Protein AF-A0A351KW74-F1 (afdb_monomer_lite)

Sequence (86 aa):
MTRFNR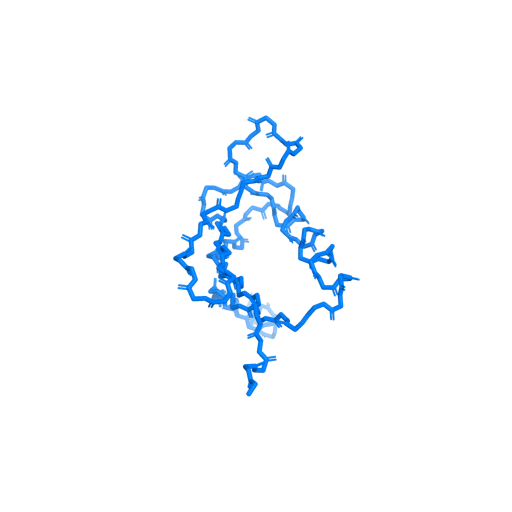FIGIDYSGAATPVTPLPGLRIFEARGVESPLEVRPEKNLARHWTRQGVAEWILDAVLTGEPLLIGIDHGFSFPATYFDRY

Foldseek 3Di:
DDLAFKEKEWQDDPDDDQADFDPSTWIWMDGHPDDTDTDAQPPDPDRGDGNVSVVVVVVVVVVVVGSYDYHYPDDDDPDPVVVVVD

pLDDT: mean 90.61, std 9.75, range [54.31, 98.0]

Structure (mmCIF, N/CA/C/O backbone):
data_AF-A0A351KW74-F1
#
_entry.id   AF-A0A351KW74-F1
#
loop_
_atom_site.group_PDB
_atom_site.id
_atom_site.type_symbol
_atom_site.label_atom_id
_atom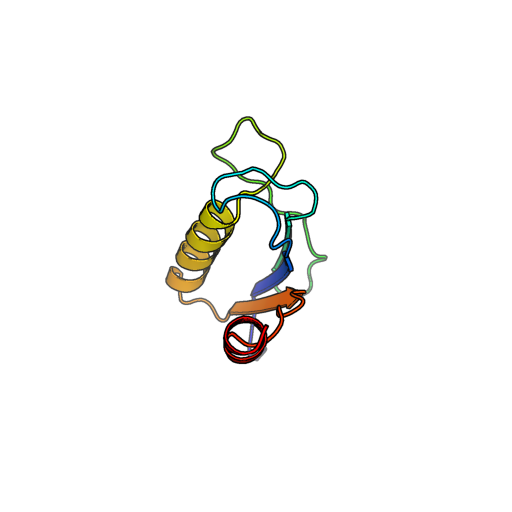_site.label_alt_id
_atom_site.label_comp_id
_atom_site.label_asym_id
_atom_site.label_entity_id
_atom_site.label_seq_id
_atom_site.pdbx_PDB_ins_code
_atom_site.Cartn_x
_atom_site.Cartn_y
_atom_site.Cartn_z
_atom_site.occupancy
_atom_site.B_iso_or_equiv
_atom_site.auth_seq_id
_atom_site.auth_comp_id
_atom_site.auth_asym_id
_atom_site.auth_atom_id
_atom_site.pdbx_PDB_model_num
ATOM 1 N N . MET A 1 1 ? -21.548 2.897 15.523 1.00 55.41 1 MET A N 1
ATOM 2 C CA . MET A 1 1 ? -20.256 2.190 15.371 1.00 55.41 1 MET A CA 1
ATOM 3 C C . MET A 1 1 ? -19.711 2.503 13.989 1.00 55.41 1 MET A C 1
ATOM 5 O O . MET A 1 1 ? -20.486 2.462 13.041 1.00 55.41 1 MET A O 1
ATOM 9 N N . THR A 1 2 ? -18.437 2.873 13.866 1.00 68.38 2 THR A N 1
ATOM 10 C CA . THR A 1 2 ? -17.796 3.072 12.558 1.00 68.38 2 THR A CA 1
ATOM 11 C C . THR A 1 2 ? -17.489 1.708 11.933 1.00 68.38 2 THR A C 1
ATOM 13 O O . THR A 1 2 ? -17.033 0.801 12.623 1.00 68.38 2 THR A O 1
ATOM 16 N N . ARG A 1 3 ? -17.783 1.534 10.637 1.00 88.56 3 ARG A N 1
ATOM 17 C CA . ARG A 1 3 ? -17.582 0.258 9.915 1.00 88.56 3 ARG A CA 1
ATOM 18 C C . ARG A 1 3 ? -16.102 -0.083 9.712 1.00 88.56 3 ARG A C 1
ATOM 20 O O . ARG A 1 3 ? -15.773 -1.251 9.561 1.00 88.56 3 ARG A O 1
ATOM 27 N N . PHE A 1 4 ? -15.246 0.933 9.723 1.00 93.69 4 PHE A N 1
ATOM 28 C CA . PHE A 1 4 ? -13.797 0.835 9.601 1.00 93.69 4 PHE A CA 1
ATOM 29 C C . PHE A 1 4 ? -13.151 1.745 10.648 1.00 93.69 4 PHE A C 1
ATOM 31 O O . PHE A 1 4 ? -13.734 2.767 11.027 1.00 93.69 4 PHE A O 1
ATOM 38 N N . ASN A 1 5 ? -11.975 1.363 11.133 1.00 93.50 5 ASN A N 1
ATOM 39 C CA . ASN A 1 5 ? -11.188 2.137 12.099 1.00 93.50 5 ASN A CA 1
ATOM 40 C C . ASN A 1 5 ? -9.742 2.375 11.638 1.00 93.50 5 ASN A C 1
ATOM 42 O O . ASN A 1 5 ? -9.045 3.182 12.253 1.00 93.50 5 ASN A O 1
ATOM 46 N N . ARG A 1 6 ? -9.323 1.724 10.551 1.00 96.12 6 ARG A N 1
ATOM 47 C CA . ARG A 1 6 ? -8.034 1.901 9.891 1.00 96.12 6 ARG A CA 1
ATOM 48 C C . ARG A 1 6 ? -8.260 2.191 8.413 1.00 96.12 6 ARG A C 1
ATOM 50 O O . ARG A 1 6 ? -9.064 1.524 7.758 1.00 96.12 6 ARG A O 1
ATOM 57 N N . PHE A 1 7 ? -7.548 3.183 7.901 1.00 97.50 7 PHE A N 1
ATOM 58 C CA . PHE A 1 7 ? -7.653 3.647 6.525 1.00 97.50 7 PHE A CA 1
ATOM 59 C C . PHE A 1 7 ? -6.259 3.730 5.928 1.00 97.50 7 PHE A C 1
ATOM 61 O O . PHE A 1 7 ? -5.380 4.354 6.516 1.00 97.50 7 PHE A O 1
ATOM 68 N N . ILE A 1 8 ? -6.065 3.116 4.768 1.00 98.00 8 ILE A N 1
ATOM 69 C CA . ILE A 1 8 ? -4.794 3.119 4.046 1.00 98.00 8 ILE A CA 1
ATOM 70 C C . ILE A 1 8 ? -5.039 3.729 2.668 1.00 98.00 8 ILE A C 1
ATOM 72 O O . ILE A 1 8 ? -5.870 3.233 1.910 1.00 98.00 8 ILE A O 1
ATOM 76 N N . GLY A 1 9 ? -4.325 4.804 2.349 1.00 97.69 9 GLY A N 1
ATOM 77 C CA . GLY A 1 9 ? -4.290 5.416 1.023 1.00 97.69 9 GLY A CA 1
ATOM 78 C C . GLY A 1 9 ? -2.958 5.134 0.338 1.00 97.69 9 GLY A C 1
ATOM 79 O O . GLY A 1 9 ? -1.905 5.277 0.962 1.00 97.69 9 GLY A O 1
ATOM 80 N N . ILE A 1 10 ? -3.000 4.733 -0.932 1.00 97.31 10 ILE A N 1
ATOM 81 C CA . ILE A 1 10 ? -1.812 4.361 -1.705 1.00 97.31 10 ILE A CA 1
ATOM 82 C C . ILE A 1 10 ? -1.793 5.127 -3.024 1.00 97.31 10 ILE A C 1
ATOM 84 O O . ILE A 1 10 ? -2.687 4.945 -3.843 1.00 97.31 10 ILE A O 1
ATOM 88 N N . ASP A 1 11 ? -0.752 5.931 -3.230 1.00 95.81 11 ASP A N 1
ATOM 89 C CA . ASP A 1 11 ? -0.368 6.438 -4.553 1.00 95.81 11 ASP A CA 1
ATOM 90 C C . ASP A 1 11 ? 0.484 5.353 -5.217 1.00 95.81 11 ASP A C 1
ATOM 92 O O . ASP A 1 11 ? 1.583 5.043 -4.734 1.00 95.81 11 ASP A O 1
ATOM 96 N N . TYR A 1 12 ? -0.075 4.680 -6.227 1.00 94.69 12 TYR A N 1
ATOM 97 C CA . TYR A 1 12 ? 0.489 3.453 -6.774 1.00 94.69 12 TYR A CA 1
ATOM 98 C C . TYR A 1 12 ? 1.167 3.681 -8.125 1.00 94.69 12 TYR A C 1
ATOM 100 O O . TYR A 1 12 ? 0.527 3.826 -9.166 1.00 94.69 12 TYR A O 1
ATOM 108 N N . SER A 1 13 ? 2.495 3.568 -8.142 1.00 92.00 13 SER A N 1
ATOM 109 C CA . SER A 1 13 ? 3.270 3.537 -9.382 1.00 92.00 13 SER A CA 1
ATOM 110 C C . SER A 1 13 ? 3.482 2.110 -9.899 1.00 92.00 13 SER A C 1
ATOM 112 O O . SER A 1 13 ? 4.128 1.286 -9.252 1.00 92.00 13 SER A O 1
ATOM 114 N N . GLY A 1 14 ? 3.000 1.838 -11.117 1.00 89.69 14 GLY A N 1
ATOM 115 C CA . GLY A 1 14 ? 3.226 0.585 -11.852 1.00 89.69 14 GLY A CA 1
ATOM 116 C C . GLY A 1 14 ? 4.573 0.491 -12.587 1.00 89.69 14 GLY A C 1
ATOM 117 O O . GLY A 1 14 ? 4.784 -0.454 -13.345 1.00 89.69 14 GLY A O 1
ATOM 118 N N . ALA A 1 15 ? 5.473 1.462 -12.405 1.00 90.12 15 ALA A N 1
ATOM 119 C CA . ALA A 1 15 ? 6.735 1.536 -13.136 1.00 90.12 15 ALA A CA 1
ATOM 120 C C . ALA A 1 15 ? 7.729 0.420 -12.751 1.00 90.12 15 ALA A C 1
ATOM 122 O O . ALA A 1 15 ? 7.652 -0.186 -11.679 1.00 90.12 15 ALA A O 1
ATOM 123 N N . ALA A 1 16 ? 8.713 0.198 -13.629 1.00 92.94 16 ALA A N 1
ATOM 124 C CA . ALA A 1 16 ? 9.863 -0.685 -13.412 1.00 92.94 16 ALA A CA 1
ATOM 125 C C . ALA A 1 16 ? 9.492 -2.103 -12.919 1.00 92.94 16 ALA A C 1
ATOM 127 O O . ALA A 1 16 ? 8.415 -2.621 -13.214 1.00 92.94 16 ALA A O 1
ATOM 128 N N . THR A 1 17 ? 10.401 -2.772 -12.205 1.00 93.88 17 THR A N 1
ATOM 129 C CA . THR A 1 17 ? 10.180 -4.134 -11.691 1.00 93.88 17 THR A CA 1
ATOM 130 C C . THR A 1 17 ? 9.487 -4.115 -10.320 1.00 93.88 17 THR A C 1
ATOM 132 O O . THR A 1 17 ? 9.549 -3.099 -9.624 1.00 93.88 17 THR A O 1
ATOM 135 N N . PRO A 1 18 ? 8.860 -5.221 -9.877 1.00 94.38 18 PRO A N 1
ATOM 136 C CA . PRO A 1 18 ? 8.206 -5.281 -8.565 1.00 94.38 18 PRO A CA 1
ATOM 137 C C . PRO A 1 18 ? 9.126 -5.009 -7.363 1.00 94.38 18 PRO A C 1
ATOM 139 O O . PRO A 1 18 ? 8.640 -4.590 -6.313 1.00 94.38 18 PRO A O 1
ATOM 142 N N . VAL A 1 19 ? 10.438 -5.221 -7.521 1.00 94.06 19 VAL A N 1
ATOM 143 C CA . VAL A 1 19 ? 11.464 -5.050 -6.475 1.00 94.06 19 VAL A CA 1
ATOM 144 C C . VAL A 1 19 ? 12.225 -3.726 -6.581 1.00 94.06 19 VAL A C 1
ATOM 146 O O . VAL A 1 19 ? 13.055 -3.424 -5.729 1.00 94.06 19 VAL A O 1
ATOM 149 N N . THR A 1 20 ? 11.958 -2.917 -7.609 1.00 94.12 20 THR A N 1
ATOM 150 C CA . THR A 1 20 ? 12.572 -1.592 -7.753 1.00 94.12 20 THR A CA 1
ATOM 151 C C . THR A 1 20 ? 11.925 -0.614 -6.763 1.00 94.12 20 THR A C 1
ATOM 153 O O . THR A 1 20 ? 10.697 -0.509 -6.753 1.00 94.12 20 THR A O 1
ATOM 156 N N . PRO A 1 21 ? 12.698 0.121 -5.938 1.00 93.62 21 PRO A N 1
ATOM 157 C CA . PRO A 1 21 ? 12.149 1.182 -5.096 1.00 93.62 21 PRO A CA 1
ATOM 158 C C . PRO A 1 21 ? 11.653 2.357 -5.948 1.00 93.62 21 PRO A C 1
ATOM 160 O O . PRO A 1 21 ? 12.388 2.843 -6.809 1.00 93.62 21 PRO A O 1
ATOM 163 N N . LEU A 1 22 ? 10.430 2.835 -5.704 1.00 94.31 22 LEU A N 1
ATOM 164 C CA . LEU A 1 22 ? 9.780 3.870 -6.513 1.00 94.31 22 LEU A CA 1
ATOM 165 C C . LEU A 1 22 ? 9.432 5.111 -5.675 1.00 94.31 22 LEU A C 1
ATOM 167 O O . LEU A 1 22 ? 8.700 4.999 -4.691 1.00 94.31 22 LEU A O 1
ATOM 171 N N . PRO A 1 23 ? 9.885 6.318 -6.065 1.00 92.31 23 PRO A N 1
ATOM 172 C CA . PRO A 1 23 ? 9.537 7.547 -5.352 1.00 92.31 23 PRO A CA 1
ATOM 173 C C . PRO A 1 23 ? 8.047 7.895 -5.440 1.00 92.31 23 PRO A C 1
ATOM 175 O O . PRO A 1 23 ? 7.520 8.506 -4.515 1.00 92.31 23 PRO A O 1
ATOM 178 N N . GLY A 1 24 ? 7.378 7.481 -6.520 1.00 91.62 24 GLY A N 1
ATOM 179 C CA . GLY A 1 24 ? 5.930 7.612 -6.711 1.00 91.62 24 GLY A CA 1
ATOM 180 C C . GLY A 1 24 ? 5.121 6.446 -6.144 1.00 91.62 24 GLY A C 1
ATOM 181 O O . GLY A 1 24 ? 4.003 6.230 -6.579 1.00 91.62 24 GLY A O 1
ATOM 182 N N . LEU A 1 25 ? 5.697 5.636 -5.249 1.00 94.50 25 LEU A N 1
ATOM 183 C CA . LEU A 1 25 ? 4.955 4.628 -4.498 1.00 94.50 25 LEU A CA 1
ATOM 184 C C . LEU A 1 25 ? 4.912 5.061 -3.032 1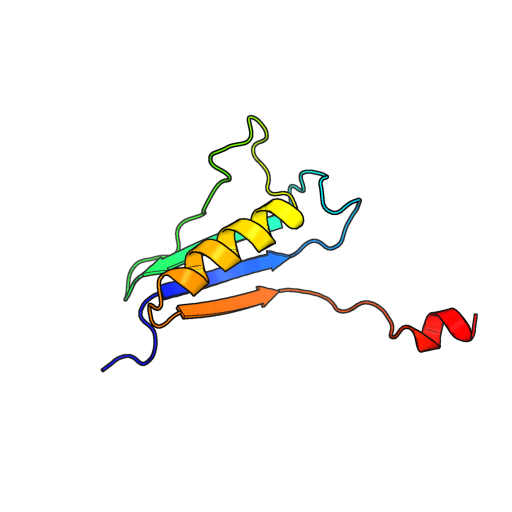.00 94.50 25 LEU A C 1
ATOM 186 O O . LEU A 1 25 ? 5.927 5.008 -2.327 1.00 94.50 25 LEU A O 1
ATOM 190 N N . ARG A 1 26 ? 3.756 5.566 -2.594 1.00 95.56 26 ARG A N 1
ATOM 191 C CA . ARG A 1 26 ? 3.577 6.204 -1.280 1.00 95.56 26 ARG A CA 1
ATOM 192 C C . ARG A 1 26 ? 2.391 5.592 -0.551 1.00 95.56 26 ARG A C 1
ATOM 194 O O . A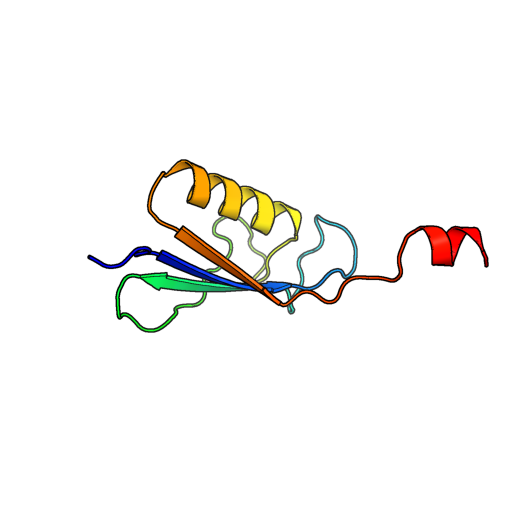RG A 1 26 ? 1.376 5.294 -1.169 1.00 95.56 26 ARG A O 1
ATOM 201 N N . ILE A 1 27 ? 2.524 5.442 0.763 1.00 96.88 27 ILE A N 1
ATOM 202 C CA . ILE A 1 27 ? 1.472 4.915 1.635 1.00 96.88 27 ILE A CA 1
ATOM 203 C C . ILE A 1 27 ? 1.199 5.933 2.733 1.00 96.88 27 ILE A C 1
ATOM 205 O O . ILE A 1 27 ? 2.132 6.424 3.370 1.00 96.88 27 ILE A O 1
ATOM 209 N N . PHE A 1 28 ? -0.076 6.203 2.978 1.00 97.25 28 PHE A N 1
ATOM 210 C CA . PHE A 1 28 ? -0.544 6.981 4.115 1.00 97.25 28 PHE A CA 1
ATOM 211 C C . PHE A 1 28 ? -1.557 6.168 4.910 1.00 97.25 28 PHE A C 1
ATOM 213 O O . PHE A 1 28 ? -2.427 5.520 4.332 1.00 97.25 28 PHE A O 1
ATOM 220 N N . GLU A 1 29 ? -1.454 6.216 6.232 1.00 97.69 29 GLU A N 1
ATOM 221 C CA . GLU A 1 29 ? -2.371 5.546 7.147 1.00 97.69 29 GLU A CA 1
ATOM 222 C C . GLU A 1 29 ? -3.031 6.562 8.077 1.00 97.69 29 GLU A C 1
ATOM 224 O O . GLU A 1 29 ? -2.359 7.426 8.634 1.00 97.69 29 GLU A O 1
ATOM 229 N N . ALA A 1 30 ? -4.339 6.426 8.278 1.00 97.06 30 ALA A N 1
ATOM 230 C CA . ALA A 1 30 ? -5.077 7.106 9.334 1.00 97.06 30 ALA A CA 1
ATOM 231 C C . ALA A 1 30 ? -5.811 6.083 10.205 1.00 97.06 30 ALA A C 1
ATOM 233 O O . ALA A 1 30 ? -6.308 5.063 9.712 1.00 97.06 30 ALA A O 1
ATOM 234 N N . ARG A 1 31 ? -5.922 6.377 11.503 1.00 94.94 31 ARG A N 1
ATOM 235 C CA . ARG A 1 31 ? -6.678 5.570 12.466 1.00 94.94 31 ARG A CA 1
ATOM 236 C C . ARG A 1 31 ? -7.750 6.424 13.132 1.00 94.94 31 ARG A C 1
ATOM 238 O O . ARG A 1 31 ? -7.489 7.521 13.612 1.00 94.94 31 ARG A O 1
ATOM 245 N N . GLY A 1 32 ? -8.985 5.929 13.142 1.00 89.62 32 GLY A N 1
ATOM 246 C CA . GLY A 1 32 ? -10.131 6.658 13.688 1.00 89.62 32 GLY A CA 1
ATOM 247 C C . GLY A 1 32 ? -10.338 8.022 13.020 1.00 89.62 32 GLY A C 1
ATOM 248 O O . GLY A 1 32 ? -10.715 8.086 11.854 1.00 89.62 32 GLY A O 1
ATOM 249 N N . VAL A 1 33 ? -10.129 9.097 13.784 1.00 88.69 33 VAL A N 1
ATOM 250 C CA . VAL A 1 33 ? -10.289 10.500 13.348 1.00 88.69 33 VAL A CA 1
ATOM 251 C C . VAL A 1 33 ? -8.954 11.239 13.210 1.00 88.69 33 VAL A C 1
ATOM 253 O O . VAL A 1 33 ? -8.933 12.456 13.030 1.00 88.69 33 VAL A O 1
ATOM 256 N N . GLU A 1 34 ? -7.838 10.524 13.340 1.00 92.50 34 GLU A N 1
ATOM 257 C CA . GLU A 1 34 ? -6.504 11.104 13.237 1.00 92.50 34 GLU A CA 1
ATOM 258 C C . GLU A 1 34 ? -6.179 11.497 11.793 1.00 92.50 34 GLU A C 1
ATOM 260 O O . GLU A 1 34 ? -6.707 10.937 10.828 1.00 92.50 34 GLU A O 1
ATOM 265 N N . SER A 1 35 ? -5.289 12.479 11.642 1.00 94.56 35 SER A N 1
ATOM 266 C CA . SER A 1 35 ? -4.786 12.861 10.321 1.00 94.56 35 SER A CA 1
ATOM 267 C C . SER A 1 35 ? -3.910 11.747 9.734 1.00 94.56 35 SER A C 1
ATOM 269 O O . SER A 1 35 ? -3.163 11.120 10.487 1.00 94.56 35 SER A O 1
ATOM 271 N N . PRO A 1 36 ? -3.946 11.517 8.408 1.00 96.44 36 PRO A N 1
ATOM 272 C CA . PRO A 1 36 ? -3.100 10.512 7.782 1.00 96.44 36 PRO A CA 1
ATOM 273 C C . PRO A 1 36 ? -1.610 10.812 7.968 1.00 96.44 36 PRO A C 1
ATOM 275 O O . PRO A 1 36 ? -1.159 11.933 7.724 1.00 96.44 36 PRO A O 1
ATOM 278 N N . LEU A 1 37 ? -0.841 9.792 8.338 1.00 96.56 37 LEU A N 1
ATOM 279 C CA . LEU A 1 37 ? 0.614 9.838 8.433 1.00 96.56 37 LEU A CA 1
ATOM 280 C C . LEU A 1 37 ? 1.241 8.977 7.343 1.00 96.56 37 LEU A C 1
ATOM 282 O O . LEU A 1 37 ? 0.734 7.910 6.999 1.00 96.56 37 LEU A O 1
ATOM 286 N N . GLU A 1 38 ? 2.361 9.441 6.797 1.00 95.62 38 GLU A N 1
ATOM 287 C CA . GLU A 1 38 ? 3.100 8.664 5.810 1.00 95.62 38 GLU A CA 1
ATOM 288 C C . GLU A 1 38 ? 3.773 7.452 6.463 1.00 95.62 38 GLU A C 1
ATOM 290 O O . GLU A 1 38 ? 4.544 7.597 7.414 1.00 95.62 38 GLU A O 1
ATOM 295 N N . VAL A 1 39 ? 3.553 6.269 5.891 1.00 94.94 39 VAL A N 1
ATOM 296 C CA . VAL A 1 39 ? 4.218 5.032 6.304 1.00 94.94 39 VAL A CA 1
ATOM 297 C C . VAL A 1 39 ? 5.427 4.790 5.404 1.00 94.94 39 VAL A C 1
ATOM 299 O O . VAL A 1 39 ? 5.335 4.829 4.173 1.00 94.94 39 VAL A O 1
ATOM 302 N N . ARG A 1 40 ? 6.587 4.541 6.016 1.00 91.88 40 ARG A N 1
ATOM 303 C CA . ARG A 1 40 ? 7.859 4.275 5.329 1.00 91.88 40 ARG A CA 1
ATOM 304 C C . ARG A 1 40 ? 8.255 2.804 5.488 1.00 91.88 40 ARG A C 1
ATOM 306 O O . ARG A 1 40 ? 7.906 2.202 6.500 1.00 91.88 40 ARG A O 1
ATOM 313 N N . PRO A 1 41 ? 8.989 2.221 4.525 1.00 89.19 41 PRO A N 1
ATOM 314 C CA . PRO A 1 41 ? 9.459 0.849 4.654 1.00 89.19 41 PRO A CA 1
ATOM 315 C C . PRO A 1 41 ? 10.475 0.740 5.799 1.00 89.19 41 PRO A C 1
ATOM 317 O O . PRO A 1 41 ? 11.482 1.443 5.800 1.00 89.19 41 PRO A O 1
ATOM 320 N N . GLU A 1 42 ? 10.235 -0.159 6.755 1.00 76.50 42 GLU A N 1
ATOM 321 C CA . GLU A 1 42 ? 11.121 -0.358 7.915 1.00 76.50 42 GLU A CA 1
ATOM 322 C C . GLU A 1 42 ? 12.456 -1.022 7.537 1.00 76.50 42 GLU A C 1
ATOM 324 O O . GLU A 1 42 ? 13.498 -0.726 8.117 1.00 76.50 42 GLU A O 1
ATOM 329 N N . LYS A 1 43 ? 12.422 -1.945 6.564 1.00 62.41 43 LYS A N 1
ATOM 330 C CA . LYS A 1 43 ? 13.518 -2.892 6.277 1.00 62.41 43 LYS A CA 1
ATOM 331 C C . LYS A 1 43 ? 14.489 -2.450 5.183 1.00 62.41 43 LYS A C 1
ATOM 333 O O . LYS A 1 43 ? 15.447 -3.167 4.908 1.00 62.41 43 LYS A O 1
ATOM 338 N N . ASN A 1 44 ? 14.262 -1.307 4.541 1.00 54.31 44 ASN A N 1
ATOM 339 C CA . ASN A 1 44 ? 15.085 -0.868 3.419 1.00 54.31 44 ASN A CA 1
ATOM 340 C C . ASN A 1 44 ? 15.824 0.428 3.766 1.00 54.31 44 ASN A C 1
ATOM 342 O O . ASN A 1 44 ? 15.209 1.425 4.122 1.00 54.31 44 ASN A O 1
ATOM 346 N N . LEU A 1 45 ? 17.147 0.446 3.568 1.00 55.56 45 LEU A N 1
ATOM 347 C CA . LEU A 1 45 ? 17.946 1.685 3.558 1.00 55.56 45 LEU A CA 1
ATOM 348 C C . LEU A 1 45 ? 17.457 2.676 2.478 1.00 55.56 45 LEU A C 1
ATOM 350 O O . LEU A 1 45 ? 17.796 3.859 2.501 1.00 55.56 45 LEU A O 1
ATOM 354 N N . ALA A 1 46 ? 16.664 2.193 1.517 1.00 61.84 46 ALA A N 1
ATOM 355 C CA . ALA A 1 46 ? 15.988 3.007 0.525 1.00 61.84 46 ALA A CA 1
ATOM 356 C C . ALA A 1 46 ? 14.775 3.731 1.135 1.00 61.84 46 ALA A C 1
ATOM 358 O O . ALA A 1 46 ? 13.872 3.114 1.688 1.00 61.84 46 ALA A O 1
ATOM 359 N N . ARG A 1 47 ? 14.696 5.051 0.928 1.00 81.50 47 ARG A N 1
ATOM 360 C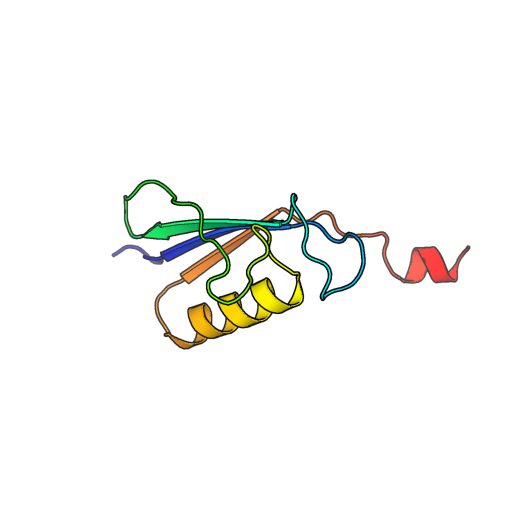 CA . ARG A 1 47 ? 13.575 5.916 1.358 1.00 81.50 47 ARG A CA 1
ATOM 361 C C . ARG A 1 47 ? 12.210 5.573 0.727 1.00 81.50 47 ARG A C 1
ATOM 363 O O . ARG A 1 47 ? 11.224 6.248 1.036 1.00 81.50 47 ARG A O 1
ATOM 370 N N . HIS A 1 48 ? 12.150 4.597 -0.178 1.00 91.56 48 HIS A N 1
ATOM 371 C CA . HIS A 1 48 ? 11.036 4.365 -1.094 1.00 91.56 48 HIS A CA 1
ATOM 372 C C . HIS A 1 48 ? 10.554 2.919 -1.067 1.00 91.56 48 HIS A C 1
ATOM 374 O O . HIS A 1 48 ? 11.340 1.988 -0.894 1.00 91.56 48 HIS A O 1
ATOM 380 N N . TRP A 1 49 ? 9.253 2.748 -1.279 1.00 95.19 49 TRP A N 1
ATOM 381 C CA . TRP A 1 49 ? 8.607 1.447 -1.341 1.00 95.19 49 TRP A CA 1
ATOM 382 C C . TRP A 1 49 ? 8.924 0.714 -2.645 1.00 95.19 49 TRP A C 1
ATOM 384 O O . TRP A 1 49 ? 9.078 1.332 -3.698 1.00 95.19 49 TRP A O 1
ATOM 394 N N . THR A 1 50 ? 8.965 -0.615 -2.578 1.00 94.75 50 THR A N 1
ATOM 395 C CA . THR A 1 50 ? 8.856 -1.502 -3.746 1.00 94.75 50 THR A CA 1
ATOM 396 C C . THR A 1 50 ? 7.418 -2.011 -3.834 1.00 94.75 50 THR A C 1
ATOM 398 O O . THR A 1 50 ? 6.742 -2.111 -2.809 1.00 94.75 50 THR A O 1
ATOM 401 N N . ARG A 1 51 ? 6.930 -2.374 -5.027 1.00 94.94 51 ARG A N 1
ATOM 402 C CA . ARG A 1 51 ? 5.564 -2.921 -5.169 1.00 94.94 51 ARG A CA 1
ATOM 403 C C . ARG A 1 51 ? 5.382 -4.220 -4.387 1.00 94.94 51 ARG A C 1
ATOM 405 O O . ARG A 1 51 ? 4.331 -4.420 -3.786 1.00 94.94 51 ARG A O 1
ATOM 412 N N . GLN A 1 52 ? 6.412 -5.066 -4.352 1.00 95.19 52 GLN A N 1
ATOM 413 C CA . GLN A 1 52 ? 6.412 -6.269 -3.521 1.00 95.19 52 GLN A CA 1
ATOM 414 C C . GLN A 1 52 ? 6.310 -5.926 -2.027 1.00 95.19 52 GLN A C 1
ATOM 416 O O . GLN A 1 52 ? 5.465 -6.486 -1.338 1.00 95.19 52 GLN A O 1
ATOM 421 N N . GLY A 1 53 ? 7.099 -4.962 -1.542 1.00 94.94 53 GLY A N 1
ATOM 422 C CA . GLY A 1 53 ? 7.067 -4.554 -0.137 1.00 94.94 53 GLY A CA 1
ATOM 423 C C . GLY A 1 53 ? 5.726 -3.941 0.275 1.00 94.94 53 GLY A C 1
ATOM 424 O O . GLY A 1 53 ? 5.266 -4.181 1.385 1.00 94.94 53 GLY A O 1
ATOM 425 N N . VAL A 1 54 ? 5.061 -3.207 -0.628 1.00 95.06 54 VAL A N 1
ATOM 426 C CA . VAL A 1 54 ? 3.682 -2.739 -0.404 1.00 95.06 54 VAL A CA 1
ATOM 427 C C . VAL A 1 54 ? 2.723 -3.919 -0.260 1.00 95.06 54 VAL A C 1
ATOM 429 O O . VAL A 1 54 ? 1.909 -3.922 0.657 1.00 95.06 54 VAL A O 1
ATOM 432 N N . ALA A 1 55 ? 2.811 -4.924 -1.136 1.00 95.75 55 ALA A N 1
ATOM 433 C CA . ALA A 1 55 ? 1.931 -6.091 -1.083 1.00 95.75 55 ALA A CA 1
ATOM 434 C C . ALA A 1 55 ? 2.113 -6.900 0.213 1.00 95.75 55 ALA A C 1
ATOM 436 O O . ALA A 1 55 ? 1.125 -7.280 0.835 1.00 95.75 55 ALA A O 1
ATOM 437 N N . GLU A 1 56 ? 3.358 -7.113 0.641 1.00 95.94 56 GLU A N 1
ATOM 438 C CA . GLU A 1 56 ? 3.687 -7.786 1.904 1.00 95.94 56 GLU A CA 1
ATOM 439 C C . GLU A 1 56 ? 3.175 -6.989 3.113 1.00 95.94 56 GLU A C 1
ATOM 441 O O . GLU A 1 56 ? 2.508 -7.541 3.982 1.00 95.94 56 GLU A O 1
ATOM 446 N N . TRP A 1 57 ? 3.386 -5.670 3.132 1.00 95.56 57 TRP A N 1
ATOM 447 C CA . TRP A 1 57 ? 2.909 -4.815 4.222 1.00 95.56 57 TRP A CA 1
ATOM 448 C C . TRP A 1 57 ? 1.373 -4.755 4.303 1.00 95.56 57 TRP A C 1
ATOM 450 O O . TRP A 1 57 ? 0.802 -4.782 5.394 1.00 95.56 57 TRP A O 1
ATOM 460 N N . ILE A 1 58 ? 0.682 -4.717 3.157 1.00 96.06 58 ILE A N 1
ATOM 461 C CA . ILE A 1 58 ? -0.785 -4.814 3.108 1.00 96.06 58 ILE A CA 1
ATOM 462 C C . ILE A 1 58 ? -1.253 -6.175 3.620 1.00 96.06 58 ILE A C 1
ATOM 464 O O . ILE A 1 58 ? -2.244 -6.234 4.344 1.00 96.06 58 ILE A O 1
ATOM 468 N N . LEU A 1 59 ? -0.569 -7.262 3.250 1.00 96.94 59 LEU A N 1
ATOM 469 C CA . LEU A 1 59 ? -0.911 -8.599 3.728 1.00 96.94 59 LEU A CA 1
ATOM 470 C C . LEU A 1 59 ? -0.849 -8.651 5.257 1.00 96.94 59 LEU A C 1
ATOM 472 O O . LEU A 1 59 ? -1.824 -9.065 5.881 1.00 96.94 59 LEU A O 1
ATOM 476 N N . ASP A 1 60 ? 0.229 -8.146 5.854 1.00 95.94 60 ASP A N 1
ATOM 477 C CA . ASP A 1 60 ? 0.365 -8.057 7.310 1.00 95.94 60 ASP A CA 1
ATOM 478 C C . ASP A 1 60 ? -0.759 -7.209 7.929 1.00 95.94 60 ASP A C 1
ATOM 480 O O . ASP A 1 60 ? -1.346 -7.595 8.941 1.00 95.94 60 ASP A O 1
ATOM 484 N N . ALA A 1 61 ? -1.121 -6.085 7.297 1.00 95.25 61 ALA A N 1
ATOM 485 C CA . ALA A 1 61 ? -2.216 -5.226 7.742 1.00 95.25 61 ALA A CA 1
ATOM 486 C C . ALA A 1 61 ? -3.593 -5.911 7.683 1.00 95.25 61 ALA A C 1
ATOM 488 O O . ALA A 1 61 ? -4.406 -5.709 8.579 1.00 95.25 61 ALA A O 1
ATOM 489 N N . VAL A 1 62 ? -3.860 -6.719 6.655 1.00 96.25 62 VAL A N 1
ATOM 490 C CA . VAL A 1 62 ? -5.116 -7.472 6.505 1.00 96.25 62 VAL A CA 1
ATOM 491 C C . VAL A 1 62 ? -5.186 -8.624 7.507 1.00 96.25 62 VAL A C 1
ATOM 493 O O . VAL A 1 62 ? -6.248 -8.892 8.071 1.00 96.25 62 VAL A O 1
ATOM 496 N N . LEU A 1 63 ? -4.058 -9.290 7.764 1.00 97.31 63 LEU A N 1
ATOM 497 C CA . LEU A 1 63 ? -3.984 -10.426 8.684 1.00 97.31 63 LEU A CA 1
ATOM 498 C C . LEU A 1 63 ? -4.197 -10.040 10.157 1.00 97.31 63 LEU A C 1
ATOM 500 O O . LEU A 1 63 ? -4.465 -10.927 10.966 1.00 97.31 63 LEU A O 1
ATOM 504 N N . THR A 1 64 ? -4.161 -8.750 10.517 1.00 95.50 64 THR A N 1
ATOM 505 C CA . THR A 1 64 ? -4.556 -8.298 11.866 1.00 95.50 64 THR A CA 1
ATOM 506 C C . THR A 1 64 ? -6.044 -8.533 12.153 1.00 95.50 64 THR A C 1
ATOM 508 O O . THR A 1 64 ? -6.441 -8.593 13.317 1.00 95.50 64 THR A O 1
ATOM 511 N N . GLY A 1 65 ? -6.873 -8.659 11.109 1.00 94.12 65 GLY A N 1
ATOM 512 C CA . GLY A 1 65 ? -8.319 -8.855 11.217 1.00 94.12 65 GLY A CA 1
ATOM 513 C C . GLY A 1 65 ? -9.102 -7.611 11.649 1.00 94.12 65 GLY A C 1
ATOM 514 O O . GLY A 1 65 ? -10.312 -7.699 11.868 1.00 94.12 65 GLY A O 1
ATOM 515 N N . GLU A 1 66 ? -8.452 -6.452 11.780 1.00 94.38 66 GLU A N 1
ATOM 516 C CA . GLU A 1 66 ? -9.142 -5.209 12.120 1.00 94.38 66 GLU A CA 1
ATOM 517 C C . GLU A 1 66 ? -9.982 -4.687 10.935 1.00 94.38 66 GLU A C 1
ATOM 519 O O . GLU A 1 66 ? -9.610 -4.888 9.775 1.00 94.38 66 GLU A O 1
ATOM 524 N N . PRO A 1 67 ? -11.109 -3.991 11.179 1.00 95.12 67 PRO A N 1
ATOM 525 C CA . PRO A 1 67 ? -11.887 -3.371 10.112 1.00 95.12 67 PRO A CA 1
ATOM 526 C C . PRO A 1 67 ? -11.097 -2.299 9.337 1.00 95.12 67 PRO A C 1
ATOM 528 O O . PRO A 1 67 ? -11.052 -1.122 9.709 1.00 95.12 67 PRO A O 1
ATOM 531 N N . LEU A 1 68 ? -10.526 -2.717 8.209 1.00 96.38 68 LEU A N 1
ATOM 532 C CA . LEU A 1 68 ? -9.609 -1.947 7.375 1.00 96.38 68 LEU A CA 1
ATOM 533 C C . LEU A 1 68 ? -10.236 -1.568 6.022 1.00 96.38 68 LEU A C 1
ATOM 535 O O . LEU A 1 68 ? -10.852 -2.399 5.354 1.00 96.38 68 LEU A O 1
ATOM 539 N N . LEU A 1 69 ? -10.036 -0.316 5.601 1.00 96.69 69 LEU A N 1
ATOM 540 C CA . LEU A 1 69 ? -10.330 0.164 4.250 1.00 96.69 69 LEU A CA 1
ATOM 541 C C . LEU A 1 69 ? -9.032 0.576 3.550 1.00 96.69 69 LEU A C 1
ATOM 543 O O . LEU A 1 69 ? -8.261 1.369 4.089 1.00 96.69 69 LEU A O 1
ATOM 547 N N . ILE A 1 70 ? -8.814 0.067 2.337 1.00 97.19 70 ILE A N 1
ATOM 548 C CA . ILE A 1 70 ? -7.645 0.389 1.511 1.00 97.19 70 ILE A CA 1
ATOM 549 C C . ILE A 1 70 ? -8.124 1.040 0.213 1.00 97.19 70 ILE A C 1
ATOM 551 O O . ILE A 1 70 ? -8.904 0.444 -0.529 1.00 97.19 70 ILE A O 1
ATOM 555 N N . GLY A 1 71 ? -7.657 2.257 -0.055 1.00 96.56 71 GLY A N 1
ATOM 556 C CA . GLY A 1 71 ? -7.818 2.951 -1.329 1.00 96.56 71 GLY A CA 1
ATOM 557 C C . GLY A 1 71 ? -6.503 2.950 -2.103 1.00 96.56 71 GLY A C 1
ATOM 558 O O . GLY A 1 71 ? -5.461 3.293 -1.547 1.00 96.56 71 GLY A O 1
ATOM 559 N N . ILE A 1 72 ? -6.553 2.571 -3.379 1.00 95.38 72 ILE A N 1
ATOM 560 C CA . ILE A 1 72 ? -5.383 2.524 -4.262 1.00 95.38 72 ILE A CA 1
ATOM 561 C C . ILE A 1 72 ? -5.650 3.436 -5.458 1.00 95.38 72 ILE A C 1
ATOM 563 O O . ILE A 1 72 ? -6.554 3.162 -6.247 1.00 95.38 72 ILE A O 1
ATOM 567 N N . ASP A 1 73 ? -4.866 4.504 -5.584 1.00 93.56 73 ASP A N 1
ATOM 568 C CA . ASP A 1 73 ? -4.819 5.337 -6.783 1.00 93.56 73 ASP A CA 1
ATOM 569 C C . ASP A 1 73 ? -3.946 4.631 -7.822 1.00 93.56 73 ASP A C 1
ATOM 571 O O . ASP A 1 73 ? -2.717 4.654 -7.754 1.00 93.56 73 ASP A O 1
ATOM 575 N N . HIS A 1 74 ? -4.598 3.896 -8.724 1.00 85.00 74 HIS A N 1
ATOM 576 C CA . HIS A 1 74 ? -3.935 3.124 -9.764 1.00 85.00 74 HIS A CA 1
ATOM 577 C C . HIS A 1 74 ? -4.628 3.315 -11.110 1.00 85.00 74 HIS A C 1
ATOM 579 O O . HIS A 1 74 ? -5.809 3.005 -11.278 1.00 85.00 74 HIS A O 1
ATOM 585 N N . GLY A 1 75 ? -3.855 3.759 -12.100 1.00 84.19 75 GLY A N 1
ATOM 586 C CA . GLY A 1 75 ? -4.265 3.727 -13.497 1.00 84.19 75 GLY A CA 1
ATOM 587 C C . GLY A 1 75 ? -4.124 2.315 -14.054 1.00 84.19 75 GLY A C 1
ATOM 588 O O . GLY A 1 75 ? -3.013 1.801 -14.179 1.00 84.19 75 GLY A O 1
ATOM 589 N N . PHE A 1 76 ? -5.237 1.680 -14.416 1.00 78.31 76 PHE A N 1
ATOM 590 C CA . PHE A 1 76 ? -5.180 0.413 -15.137 1.00 78.31 76 PHE A CA 1
ATOM 591 C C . PHE A 1 76 ? -4.496 0.605 -16.497 1.00 78.31 76 PHE A C 1
ATOM 593 O O . PHE A 1 76 ? -4.759 1.575 -17.209 1.00 78.31 76 PHE A O 1
ATOM 600 N N . SER A 1 77 ? -3.626 -0.340 -16.861 1.00 77.81 77 SER A N 1
ATOM 601 C CA . SER A 1 77 ? -3.097 -0.430 -18.225 1.00 77.81 77 SER A CA 1
ATOM 602 C C . SER A 1 77 ? -4.215 -0.785 -19.212 1.00 77.81 77 SER A C 1
ATOM 604 O O . SER A 1 77 ? -5.332 -1.141 -18.822 1.00 77.81 77 SER A O 1
ATOM 606 N N . PHE A 1 78 ? -3.897 -0.745 -20.504 1.00 84.25 78 PHE A N 1
ATOM 607 C CA . PHE A 1 78 ? -4.767 -1.314 -21.521 1.00 84.25 78 PHE A CA 1
ATOM 608 C C . PHE A 1 78 ? -5.063 -2.794 -21.216 1.00 84.25 78 PHE A C 1
ATOM 610 O O . PHE A 1 78 ? -4.205 -3.504 -20.678 1.00 84.25 78 PHE A O 1
ATOM 617 N N . PRO A 1 79 ? -6.272 -3.282 -21.544 1.00 87.25 79 PRO A N 1
ATOM 618 C CA . PRO A 1 79 ? -6.598 -4.695 -21.393 1.00 87.25 79 PRO A CA 1
ATOM 619 C C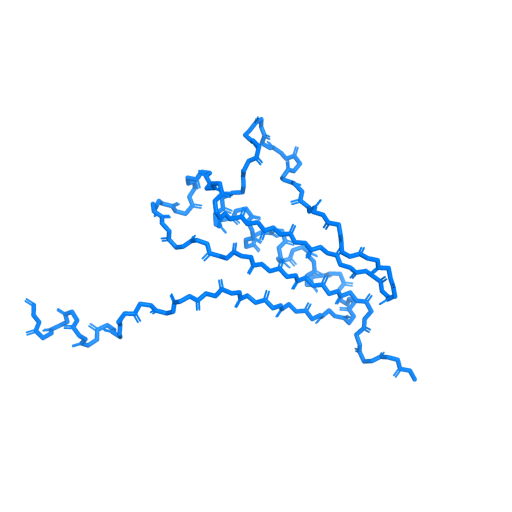 . PRO A 1 79 ? -5.623 -5.554 -22.207 1.00 87.25 79 PRO A C 1
ATOM 621 O O . PRO A 1 79 ? -5.158 -5.122 -23.258 1.00 87.25 79 PRO A O 1
ATOM 624 N N . ALA A 1 80 ? -5.358 -6.788 -21.766 1.00 88.25 80 ALA A N 1
ATOM 625 C CA . ALA A 1 80 ? -4.433 -7.699 -22.456 1.00 88.25 80 ALA A CA 1
ATOM 626 C C . ALA A 1 80 ? -4.761 -7.840 -23.957 1.00 88.25 80 ALA A C 1
ATOM 628 O O . ALA A 1 80 ? -3.878 -7.750 -24.803 1.00 88.25 80 ALA A O 1
ATOM 629 N N . THR A 1 81 ? -6.056 -7.878 -24.286 1.00 93.75 81 THR A N 1
ATOM 630 C CA . THR A 1 81 ? -6.573 -7.948 -25.661 1.00 93.75 81 THR A CA 1
ATOM 631 C C . THR A 1 81 ? -6.161 -6.781 -26.562 1.00 93.75 81 THR A C 1
ATOM 633 O O . THR A 1 81 ? -6.243 -6.896 -27.781 1.00 93.75 81 THR A O 1
ATOM 636 N N . TYR A 1 82 ? -5.790 -5.627 -25.998 1.00 93.06 82 TYR A N 1
ATOM 637 C CA . TYR A 1 82 ? -5.242 -4.510 -26.770 1.00 93.06 82 TYR A CA 1
ATOM 638 C C . TYR A 1 82 ? -3.860 -4.863 -27.328 1.00 93.06 82 TYR A C 1
ATOM 640 O O . TYR A 1 82 ? -3.589 -4.573 -28.486 1.00 93.06 82 TYR A O 1
ATOM 648 N N . PHE A 1 83 ? -3.023 -5.527 -26.531 1.00 89.44 83 PHE A N 1
ATOM 649 C CA . PHE A 1 83 ? -1.685 -5.962 -26.933 1.00 89.44 83 PHE A CA 1
ATOM 650 C C . PHE A 1 83 ? -1.719 -7.209 -27.823 1.00 89.44 83 PHE A C 1
ATOM 652 O O . PHE A 1 83 ? -0.853 -7.370 -28.663 1.00 89.44 83 PHE A O 1
ATOM 659 N N . ASP A 1 84 ? -2.734 -8.068 -27.701 1.00 93.50 84 ASP A N 1
ATOM 660 C CA . ASP A 1 84 ? -2.892 -9.206 -28.624 1.00 93.50 84 ASP A CA 1
ATOM 661 C C . ASP A 1 84 ? -3.246 -8.759 -30.056 1.00 93.50 84 ASP A C 1
ATOM 663 O O . ASP A 1 84 ? -3.052 -9.501 -31.019 1.00 93.50 84 ASP A O 1
ATOM 667 N N . ARG A 1 85 ? -3.822 -7.558 -30.204 1.00 91.31 85 ARG A N 1
ATOM 668 C CA . ARG A 1 85 ? -4.257 -7.005 -31.493 1.00 91.31 85 ARG A CA 1
ATOM 669 C C . ARG A 1 85 ? -3.125 -6.332 -32.279 1.00 91.31 85 ARG A C 1
ATOM 671 O O . ARG A 1 85 ? -3.233 -6.274 -33.505 1.00 91.31 85 ARG A O 1
ATOM 678 N N . TYR A 1 86 ? -2.125 -5.774 -31.600 1.00 79.19 86 TYR A N 1
ATOM 679 C CA . TYR A 1 86 ? -1.111 -4.873 -32.165 1.00 79.19 86 TYR A CA 1
ATOM 680 C C . TYR A 1 86 ? 0.299 -5.334 -31.818 1.00 79.19 86 TYR A C 1
ATOM 682 O O . TYR A 1 86 ? 1.172 -5.214 -32.704 1.00 79.19 86 TYR A O 1
#

Secondary structure (DSSP, 8-state):
--S-SEEEEEE----S-TTS-BTT-EEEEEETTSPPEEE--SS-SSSSB-HHHHHHHHHHHHHT---EEEEEE--PPPPHHHHHH-

Radius of gyration: 15.18 Å; chains: 1; bounding box: 38×23×48 Å